Protein AF-A0A7V4EG42-F1 (afdb_monomer_lite)

Structure (mmCIF, N/CA/C/O backbone):
data_AF-A0A7V4EG42-F1
#
_entry.id   AF-A0A7V4EG42-F1
#
loop_
_atom_site.group_PDB
_atom_site.id
_atom_site.type_symbol
_atom_site.label_atom_id
_atom_site.label_alt_id
_atom_site.label_comp_id
_atom_site.label_asym_id
_atom_site.label_entity_id
_atom_site.label_seq_id
_atom_site.pdbx_PDB_ins_code
_atom_site.Cartn_x
_atom_site.Cartn_y
_atom_site.Cartn_z
_atom_site.occupancy
_atom_site.B_iso_or_equiv
_atom_site.auth_seq_id
_atom_site.auth_comp_id
_atom_site.auth_asym_id
_atom_site.auth_atom_id
_atom_site.pdbx_PDB_model_num
ATOM 1 N N . TRP A 1 1 ? 15.451 15.816 0.468 1.00 97.38 1 TRP A N 1
ATOM 2 C CA . TRP A 1 1 ? 14.557 15.208 1.461 1.00 97.38 1 TRP A CA 1
ATOM 3 C C . TRP A 1 1 ? 13.510 14.251 0.876 1.00 97.38 1 TRP A C 1
ATOM 5 O O . TRP A 1 1 ? 13.845 13.081 0.774 1.00 97.38 1 TRP A O 1
ATOM 15 N N . TYR A 1 2 ? 12.301 14.662 0.441 1.00 97.25 2 TYR A N 1
ATOM 16 C CA . TYR A 1 2 ? 11.211 13.704 0.113 1.00 97.25 2 TYR A CA 1
ATOM 17 C C . TYR A 1 2 ? 11.601 12.621 -0.916 1.00 97.25 2 TYR A C 1
ATOM 19 O O . TYR A 1 2 ? 11.611 11.434 -0.602 1.00 97.25 2 TYR A O 1
ATOM 27 N N . GLU A 1 3 ? 12.001 13.019 -2.124 1.00 97.19 3 GLU A N 1
ATOM 28 C CA . GLU A 1 3 ? 12.325 12.057 -3.186 1.00 97.19 3 GLU A CA 1
ATOM 29 C C . GLU A 1 3 ? 13.631 11.287 -2.934 1.00 97.19 3 GLU A C 1
ATOM 31 O O . GLU A 1 3 ? 13.714 10.092 -3.203 1.00 97.19 3 GLU A O 1
ATOM 36 N N . LYS A 1 4 ? 14.658 11.981 -2.433 1.00 97.50 4 LYS A N 1
ATOM 37 C CA . LYS A 1 4 ? 16.040 11.470 -2.386 1.00 97.50 4 LYS A CA 1
ATOM 38 C C . LYS A 1 4 ? 16.402 10.745 -1.092 1.00 97.50 4 LYS A C 1
ATOM 40 O O . LYS A 1 4 ? 17.373 10.001 -1.080 1.00 97.50 4 LYS A O 1
ATOM 45 N N . GLU A 1 5 ? 15.658 10.972 -0.013 1.00 98.12 5 GLU A N 1
ATOM 46 C CA . GLU A 1 5 ? 15.968 10.419 1.311 1.00 98.12 5 GLU A CA 1
ATOM 47 C C . GLU A 1 5 ? 14.774 9.659 1.876 1.00 98.12 5 GLU A C 1
ATOM 49 O O . GLU A 1 5 ? 14.916 8.489 2.217 1.00 98.12 5 GLU A O 1
ATOM 54 N N . PHE A 1 6 ? 13.589 10.278 1.927 1.00 98.56 6 PHE A N 1
ATOM 55 C CA . PHE A 1 6 ? 12.421 9.665 2.560 1.00 98.56 6 PHE A CA 1
ATOM 56 C C . PHE A 1 6 ? 11.960 8.404 1.818 1.00 98.56 6 PHE A C 1
ATOM 58 O O . PHE A 1 6 ? 11.925 7.333 2.423 1.00 98.56 6 PHE A O 1
ATOM 65 N N . ILE A 1 7 ? 11.682 8.497 0.508 1.00 98.19 7 ILE A N 1
ATOM 66 C CA . ILE A 1 7 ? 11.218 7.339 -0.280 1.00 98.19 7 ILE A CA 1
ATOM 67 C C . ILE A 1 7 ? 12.229 6.174 -0.222 1.00 98.19 7 ILE A C 1
ATOM 69 O O . ILE A 1 7 ? 11.818 5.064 0.125 1.00 98.19 7 ILE A O 1
ATOM 73 N N . PRO A 1 8 ? 13.541 6.377 -0.485 1.00 98.06 8 PRO A N 1
ATOM 74 C CA . PRO A 1 8 ? 14.516 5.291 -0.388 1.00 98.06 8 PRO A CA 1
ATOM 75 C C . PRO A 1 8 ? 14.647 4.719 1.026 1.00 98.06 8 PRO A C 1
ATOM 77 O O . PRO A 1 8 ? 14.767 3.507 1.175 1.00 98.06 8 PRO A O 1
ATOM 80 N N . THR A 1 9 ? 14.593 5.558 2.066 1.00 98.56 9 THR A N 1
ATOM 81 C CA . THR A 1 9 ? 14.708 5.096 3.460 1.00 98.56 9 THR A CA 1
ATOM 82 C C . THR A 1 9 ? 13.547 4.189 3.852 1.00 98.56 9 THR A C 1
ATOM 84 O O . THR A 1 9 ? 13.771 3.174 4.511 1.00 98.56 9 THR A O 1
ATOM 87 N N . VAL A 1 10 ? 12.318 4.521 3.437 1.00 98.31 10 VAL A N 1
ATOM 88 C CA . VAL A 1 10 ? 11.143 3.671 3.679 1.00 98.31 10 VAL A CA 1
ATOM 89 C C . VAL A 1 10 ? 11.277 2.350 2.920 1.00 98.31 10 VAL A C 1
ATOM 91 O O . VAL A 1 10 ? 11.196 1.290 3.538 1.00 98.31 10 VAL A O 1
ATOM 94 N N . ALA A 1 11 ? 11.567 2.401 1.615 1.00 96.94 11 ALA A N 1
ATOM 95 C CA . ALA A 1 11 ? 11.700 1.207 0.775 1.00 96.94 11 ALA A CA 1
ATOM 96 C C . ALA A 1 11 ? 12.803 0.250 1.268 1.00 96.94 11 ALA A C 1
ATOM 98 O O . ALA A 1 11 ? 12.635 -0.966 1.246 1.00 96.94 11 ALA A O 1
ATOM 99 N N . GLN A 1 12 ? 13.918 0.792 1.767 1.00 97.44 12 GLN A N 1
ATOM 100 C CA . GLN A 1 12 ? 15.067 0.009 2.234 1.00 97.44 12 GLN A CA 1
ATOM 101 C C . GLN A 1 12 ? 15.031 -0.312 3.734 1.00 97.44 12 GLN A C 1
ATO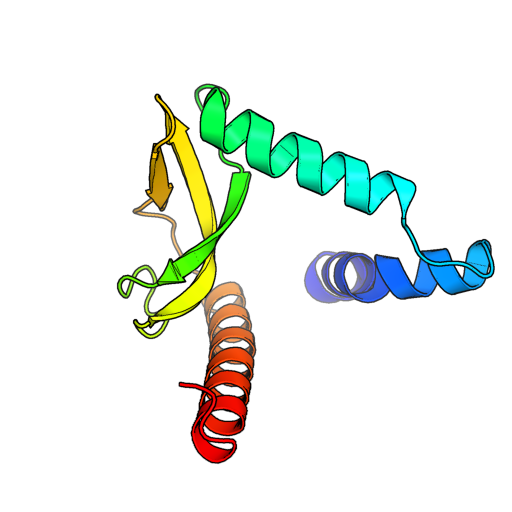M 103 O O . GLN A 1 12 ? 15.993 -0.863 4.278 1.00 97.44 12 GLN A O 1
ATOM 108 N N . ARG A 1 13 ? 13.934 -0.000 4.442 1.00 97.69 13 ARG A N 1
ATOM 109 C CA . ARG A 1 13 ? 13.896 -0.145 5.903 1.00 97.69 13 ARG A CA 1
ATOM 110 C C . ARG A 1 13 ? 14.080 -1.592 6.353 1.00 97.69 13 ARG A C 1
ATOM 112 O O . ARG A 1 13 ? 14.798 -1.826 7.322 1.00 97.69 13 ARG A O 1
ATOM 119 N N . GLY A 1 14 ? 13.487 -2.557 5.651 1.00 94.75 14 GLY A N 1
ATOM 120 C CA . GLY A 1 14 ? 13.646 -3.981 5.963 1.00 94.75 14 GLY A CA 1
ATOM 121 C C . GLY A 1 14 ? 15.107 -4.437 5.884 1.00 94.75 14 GLY A C 1
ATOM 122 O O . GLY A 1 14 ? 15.613 -5.053 6.824 1.00 94.75 14 GLY A O 1
ATOM 123 N N . ALA A 1 15 ? 15.811 -4.053 4.815 1.00 96.12 15 ALA A N 1
ATOM 124 C CA . ALA A 1 15 ? 17.232 -4.347 4.635 1.00 96.12 15 ALA A CA 1
ATOM 125 C C . ALA A 1 15 ? 18.094 -3.711 5.739 1.00 96.12 15 ALA A C 1
ATOM 127 O O . ALA A 1 15 ? 18.961 -4.378 6.304 1.00 96.12 15 ALA A O 1
ATOM 128 N N . ALA A 1 16 ? 17.799 -2.465 6.125 1.00 97.12 16 ALA A N 1
ATOM 129 C CA . ALA A 1 16 ? 18.491 -1.794 7.225 1.00 97.12 16 ALA A CA 1
ATOM 130 C C . ALA A 1 16 ? 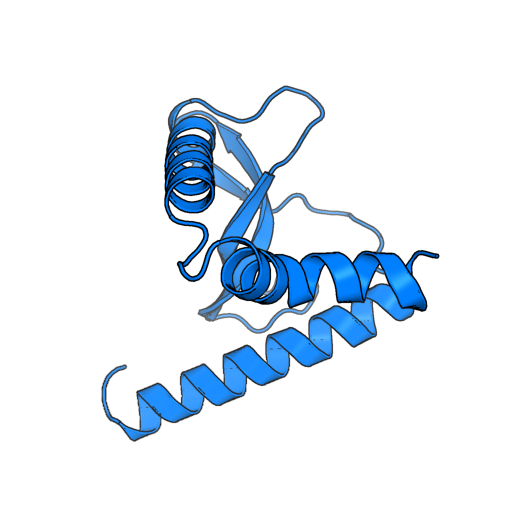18.315 -2.527 8.570 1.00 97.12 16 ALA A C 1
ATOM 132 O O . ALA A 1 16 ? 19.261 -2.625 9.352 1.00 97.12 16 ALA A O 1
ATOM 133 N N . ILE A 1 17 ? 17.128 -3.084 8.844 1.00 96.62 17 ILE A N 1
ATOM 134 C CA . ILE A 1 17 ? 16.898 -3.887 10.055 1.00 96.62 17 ILE A CA 1
ATOM 135 C C . ILE A 1 17 ? 17.689 -5.196 10.012 1.00 96.62 17 ILE A C 1
ATOM 137 O O . ILE A 1 17 ? 18.288 -5.565 11.022 1.00 96.62 17 ILE A O 1
ATOM 141 N N . ILE A 1 18 ? 17.732 -5.872 8.861 1.00 96.31 18 ILE A N 1
ATOM 142 C CA . ILE A 1 18 ? 18.528 -7.093 8.686 1.00 96.31 18 ILE A CA 1
ATOM 143 C C . ILE A 1 18 ? 20.008 -6.800 8.925 1.00 96.31 18 ILE A C 1
ATOM 145 O O . ILE A 1 18 ? 20.649 -7.522 9.683 1.00 96.31 18 ILE A O 1
ATOM 149 N N . GLN A 1 19 ? 20.536 -5.719 8.353 1.00 96.00 19 GLN A N 1
ATOM 150 C CA . GLN A 1 19 ? 21.930 -5.328 8.547 1.00 96.00 19 GLN A CA 1
ATOM 151 C C . GLN A 1 19 ? 22.250 -5.037 10.021 1.00 96.00 19 GLN A C 1
ATOM 153 O O . GLN A 1 19 ? 23.308 -5.427 10.506 1.00 96.00 19 GLN A O 1
ATOM 158 N N . ALA A 1 20 ? 21.339 -4.380 10.744 1.00 96.62 20 ALA A N 1
ATOM 159 C CA . ALA A 1 20 ? 21.549 -4.015 12.143 1.00 96.62 20 ALA A CA 1
ATOM 160 C C . ALA A 1 20 ? 21.363 -5.184 13.126 1.00 96.62 20 ALA A C 1
ATOM 162 O O . ALA A 1 20 ? 22.034 -5.232 14.154 1.00 96.62 20 ALA A O 1
ATOM 163 N N . ARG A 1 21 ? 20.428 -6.105 12.854 1.00 96.12 21 ARG A N 1
ATOM 164 C CA . ARG A 1 21 ? 20.038 -7.177 13.792 1.00 96.12 21 ARG A CA 1
ATOM 165 C C . ARG A 1 21 ? 20.511 -8.572 13.388 1.00 96.12 21 ARG A C 1
ATOM 167 O O . ARG A 1 21 ? 20.380 -9.489 14.191 1.00 96.12 21 ARG A O 1
ATOM 174 N N . GLY A 1 22 ? 20.980 -8.762 12.156 1.00 95.62 22 GLY A N 1
ATOM 175 C CA . GLY A 1 22 ? 21.253 -10.085 11.580 1.00 95.62 22 GLY A CA 1
ATOM 176 C C . GLY A 1 22 ? 19.994 -10.934 11.355 1.00 95.62 22 GLY A C 1
ATOM 177 O O . GLY A 1 22 ? 20.095 -12.126 11.086 1.00 95.62 22 GLY A O 1
ATOM 178 N N . ALA A 1 23 ? 18.804 -10.341 11.489 1.00 94.50 23 ALA A N 1
ATOM 179 C CA . ALA A 1 23 ? 17.514 -11.014 11.393 1.00 94.50 23 ALA A CA 1
ATOM 180 C C . ALA A 1 23 ? 16.439 -10.061 10.856 1.00 94.50 23 ALA A C 1
ATOM 182 O O . ALA A 1 23 ? 16.545 -8.838 10.989 1.00 94.50 23 ALA A O 1
ATOM 183 N N . SER A 1 24 ? 15.373 -10.622 10.286 1.00 94.38 24 SER A N 1
ATOM 184 C CA . SER A 1 24 ? 14.256 -9.848 9.738 1.00 94.38 24 SER A CA 1
ATOM 185 C C . SER A 1 24 ? 13.492 -9.055 10.810 1.00 94.38 24 SER A C 1
ATOM 187 O O . SER A 1 24 ? 13.582 -9.293 12.023 1.00 94.38 24 SER A O 1
ATOM 189 N N . SER A 1 25 ? 12.705 -8.079 10.359 1.00 95.50 25 SER A N 1
ATOM 190 C CA . SER A 1 25 ? 11.890 -7.184 11.187 1.00 95.50 25 SER A CA 1
ATOM 191 C C . SER A 1 25 ? 10.597 -7.847 11.696 1.00 95.50 25 SER A C 1
ATOM 193 O O . SER A 1 25 ? 9.510 -7.292 11.559 1.00 95.50 25 SER A O 1
ATOM 195 N N . ALA A 1 26 ? 10.710 -9.047 12.276 1.00 96.62 26 ALA A N 1
ATOM 196 C CA . ALA A 1 26 ? 9.574 -9.898 12.639 1.00 96.62 26 ALA A CA 1
ATOM 197 C C . ALA A 1 26 ? 8.576 -9.228 13.601 1.00 96.62 26 ALA A C 1
ATOM 199 O O . ALA A 1 26 ? 7.377 -9.241 13.345 1.00 96.62 26 ALA A O 1
ATOM 200 N N . ALA A 1 27 ? 9.054 -8.599 14.680 1.00 97.19 27 ALA A N 1
ATOM 201 C CA . ALA A 1 27 ? 8.176 -7.997 15.688 1.00 97.19 27 ALA A CA 1
ATOM 202 C C . ALA A 1 27 ?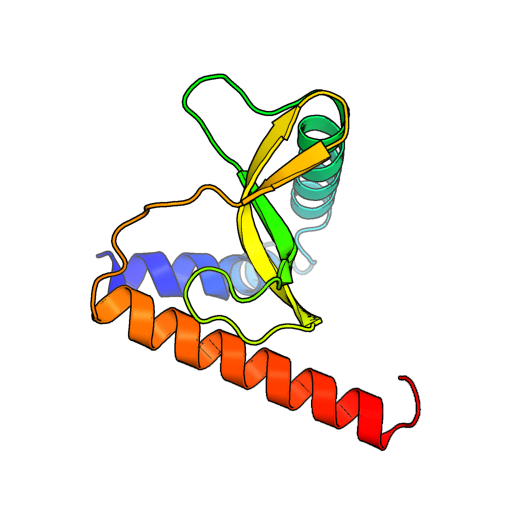 7.360 -6.815 15.135 1.00 97.19 27 ALA A C 1
ATOM 204 O O . ALA A 1 27 ? 6.161 -6.723 15.379 1.00 97.19 27 ALA A O 1
ATOM 205 N N . SER A 1 28 ? 7.986 -5.935 14.349 1.00 97.50 28 SER A N 1
ATOM 206 C CA . SER A 1 28 ? 7.279 -4.807 13.732 1.00 97.50 28 SER A CA 1
ATOM 207 C C . SER A 1 28 ? 6.341 -5.260 12.614 1.00 97.50 28 SER A C 1
ATOM 209 O O . SER A 1 28 ? 5.275 -4.680 12.457 1.00 97.50 28 SER A O 1
ATOM 211 N N . ALA A 1 29 ? 6.701 -6.313 11.871 1.00 97.56 29 ALA A N 1
ATOM 212 C CA . ALA A 1 29 ? 5.807 -6.915 10.883 1.00 97.56 29 ALA A CA 1
ATOM 213 C C . ALA A 1 29 ? 4.562 -7.528 11.548 1.00 97.56 29 ALA A C 1
ATOM 215 O O . ALA A 1 29 ? 3.451 -7.317 11.073 1.00 97.56 29 ALA A O 1
ATOM 216 N N . ALA A 1 30 ? 4.730 -8.219 12.682 1.00 98.25 30 ALA A N 1
ATOM 217 C CA . ALA A 1 30 ? 3.611 -8.746 13.461 1.00 98.25 30 ALA A CA 1
ATOM 218 C C . ALA A 1 30 ? 2.708 -7.623 13.992 1.00 98.25 30 ALA A C 1
ATOM 220 O O . ALA A 1 30 ? 1.488 -7.735 13.910 1.00 98.25 30 ALA A O 1
ATOM 221 N N . ASN A 1 31 ? 3.293 -6.522 14.474 1.00 98.69 31 ASN A N 1
ATOM 222 C CA . ASN A 1 31 ? 2.520 -5.358 14.899 1.00 98.69 31 ASN A CA 1
ATOM 223 C C . ASN A 1 31 ? 1.703 -4.764 13.742 1.00 98.69 31 ASN A C 1
ATOM 225 O O . ASN A 1 31 ? 0.505 -4.564 13.894 1.00 98.69 31 ASN A O 1
ATOM 229 N N . ALA A 1 32 ? 2.319 -4.564 12.573 1.00 98.50 32 ALA A N 1
ATOM 230 C CA . ALA A 1 32 ? 1.622 -4.047 11.395 1.00 98.50 32 ALA A CA 1
ATOM 231 C C . ALA A 1 32 ? 0.484 -4.978 10.933 1.00 98.50 32 ALA A C 1
ATOM 233 O O . ALA A 1 32 ? -0.576 -4.506 10.536 1.00 98.50 32 ALA A O 1
ATOM 234 N N . ALA A 1 33 ? 0.664 -6.300 11.031 1.00 98.69 33 ALA A N 1
ATOM 235 C CA . ALA A 1 33 ? -0.398 -7.264 10.741 1.00 98.69 33 ALA A CA 1
ATOM 236 C C . ALA A 1 33 ? -1.561 -7.182 11.749 1.00 98.69 33 ALA A C 1
ATOM 238 O O . ALA A 1 33 ? -2.724 -7.251 11.350 1.00 98.69 33 ALA A O 1
ATOM 239 N N . ILE A 1 34 ? -1.260 -7.002 13.042 1.00 98.81 34 ILE A N 1
ATOM 240 C CA . ILE A 1 34 ? -2.277 -6.781 14.082 1.00 98.81 34 ILE A CA 1
ATOM 241 C C . ILE A 1 34 ? -3.049 -5.492 13.800 1.00 98.81 34 ILE A C 1
ATOM 243 O O . ILE A 1 34 ? -4.276 -5.506 13.838 1.00 98.81 34 ILE A O 1
ATOM 247 N N . GLU A 1 35 ? -2.351 -4.398 13.496 1.00 98.75 35 GLU A N 1
ATOM 248 C CA . GLU A 1 35 ? -2.963 -3.103 13.183 1.00 98.75 35 GLU A CA 1
ATOM 249 C C . GLU A 1 35 ? -3.850 -3.190 11.945 1.00 98.75 35 GLU A C 1
ATOM 251 O O . GLU A 1 35 ? -5.003 -2.782 12.002 1.00 98.75 35 GLU A O 1
ATOM 256 N N . HIS A 1 36 ? -3.371 -3.826 10.874 1.00 98.81 36 HIS A N 1
ATOM 257 C CA . HIS A 1 36 ? -4.143 -4.014 9.648 1.00 98.81 36 HIS A CA 1
ATOM 258 C C . HIS A 1 36 ? -5.492 -4.704 9.905 1.00 98.81 36 HIS A C 1
ATOM 260 O O . HIS A 1 36 ? -6.534 -4.222 9.464 1.00 98.81 36 HIS A O 1
ATOM 266 N N . ILE A 1 37 ? -5.494 -5.817 10.648 1.00 98.69 37 ILE A N 1
ATOM 267 C CA . ILE A 1 37 ? -6.732 -6.547 10.956 1.00 98.69 37 ILE A CA 1
ATOM 268 C C . ILE A 1 37 ? -7.591 -5.796 11.977 1.00 98.69 37 ILE A C 1
ATOM 270 O O . ILE A 1 37 ? -8.815 -5.784 11.844 1.00 98.69 37 ILE A O 1
ATOM 274 N N . ARG A 1 38 ? -6.980 -5.154 12.980 1.00 98.75 38 ARG A N 1
ATOM 275 C CA . ARG A 1 38 ? -7.691 -4.343 13.976 1.00 98.75 38 ARG A CA 1
ATOM 276 C C . ARG A 1 38 ? -8.440 -3.200 13.303 1.00 98.75 38 ARG A C 1
ATOM 278 O O . ARG A 1 38 ? -9.632 -3.054 13.546 1.00 98.75 38 ARG A O 1
ATOM 285 N N . ASP A 1 39 ? -7.762 -2.424 12.469 1.00 98.81 39 ASP A N 1
ATOM 286 C CA . ASP A 1 39 ? -8.330 -1.231 11.845 1.00 98.81 39 ASP A CA 1
ATOM 287 C C . ASP A 1 39 ? -9.375 -1.625 10.797 1.00 98.81 39 ASP A C 1
ATOM 289 O O . ASP A 1 39 ? -10.420 -0.990 10.704 1.00 98.81 39 ASP A O 1
ATOM 293 N N . TRP A 1 40 ? -9.182 -2.744 10.089 1.00 98.75 40 TRP A N 1
ATOM 294 C CA . TRP A 1 40 ? -10.226 -3.296 9.228 1.00 98.75 40 TRP A CA 1
ATOM 295 C C . TRP A 1 40 ? -11.473 -3.714 10.029 1.00 98.75 40 TRP A C 1
ATOM 297 O O . TRP A 1 40 ? -12.590 -3.307 9.702 1.00 98.75 40 TRP A O 1
ATOM 307 N N . ALA A 1 41 ? -11.310 -4.511 11.087 1.00 98.56 41 ALA A N 1
ATOM 308 C CA . ALA A 1 41 ? -12.439 -5.058 11.838 1.00 98.56 41 ALA A CA 1
ATOM 309 C C . ALA A 1 41 ? -13.176 -3.998 12.672 1.00 98.56 41 ALA A C 1
ATOM 311 O O . ALA A 1 41 ? -14.406 -4.003 12.728 1.00 98.56 41 ALA A O 1
ATOM 312 N N . LEU A 1 42 ? -12.428 -3.111 13.331 1.00 98.56 42 LEU A N 1
ATOM 313 C CA . LEU A 1 42 ? -12.940 -2.155 14.319 1.00 98.56 42 LEU A CA 1
ATOM 314 C C . LEU A 1 42 ? -13.129 -0.743 13.753 1.00 98.56 42 LEU A C 1
ATOM 316 O O . LEU A 1 42 ? -13.800 0.076 14.376 1.00 98.56 42 LEU A O 1
ATOM 320 N N . GLY A 1 43 ? -12.587 -0.483 12.566 1.00 98.56 43 GLY A N 1
ATOM 321 C CA . GLY A 1 43 ? -12.672 0.787 11.866 1.00 98.56 43 GLY A CA 1
ATOM 322 C C . GLY A 1 43 ? -11.445 1.681 12.044 1.00 98.56 43 GLY A C 1
ATOM 323 O O . GLY A 1 43 ? -10.653 1.525 12.974 1.00 98.56 43 GLY A O 1
ATOM 324 N N . THR A 1 44 ? -11.300 2.636 11.126 1.00 98.69 44 THR A N 1
ATOM 325 C CA . THR A 1 44 ? -10.260 3.672 11.169 1.00 98.69 44 THR A CA 1
ATOM 326 C C . THR A 1 44 ? -10.715 4.883 11.992 1.00 98.69 44 THR A C 1
ATOM 328 O O . THR A 1 44 ? -11.918 5.153 12.058 1.00 98.69 44 THR A O 1
ATOM 331 N N . PRO A 1 45 ? -9.788 5.657 12.589 1.00 98.06 45 PRO A N 1
ATOM 332 C CA . PRO A 1 45 ? -10.125 6.918 13.251 1.00 98.06 45 PRO A CA 1
ATOM 333 C C . PRO A 1 45 ? -10.845 7.908 12.321 1.00 98.06 45 PRO A C 1
ATOM 335 O O . PRO A 1 45 ? -10.603 7.943 11.115 1.00 98.06 45 PRO A O 1
ATOM 338 N N . GLU A 1 46 ? -11.726 8.738 12.883 1.00 97.12 46 GLU A N 1
ATOM 339 C CA . GLU A 1 46 ? -12.408 9.786 12.118 1.00 97.12 46 GLU A CA 1
ATOM 340 C C . GLU A 1 46 ? -11.405 10.833 11.614 1.00 97.12 46 GLU A C 1
ATOM 342 O O . GLU A 1 46 ? -10.569 11.325 12.371 1.00 97.12 46 GLU A O 1
ATOM 347 N N . GLY A 1 47 ? -11.499 11.176 10.327 1.00 97.31 47 GLY A N 1
ATOM 348 C CA . GLY A 1 47 ? -10.579 12.112 9.678 1.00 97.31 47 GLY A CA 1
ATOM 349 C C . GLY A 1 47 ? -9.222 11.515 9.292 1.00 97.31 47 GLY A C 1
ATOM 350 O O . GLY A 1 47 ? -8.363 12.269 8.843 1.00 97.31 47 GLY A O 1
ATOM 351 N N . ASP 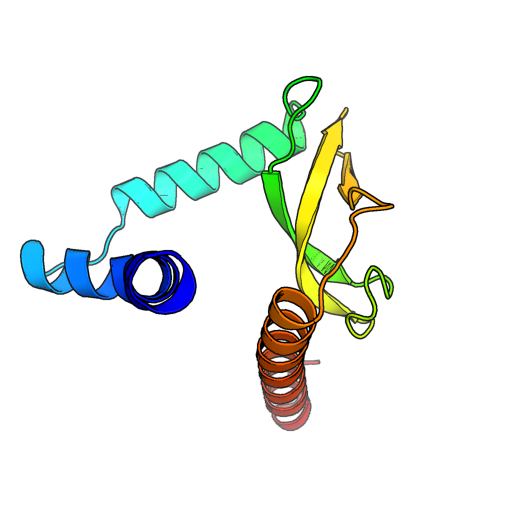A 1 48 ? -9.036 10.198 9.430 1.00 98.44 48 ASP A N 1
ATOM 352 C CA . ASP A 1 48 ? -7.798 9.497 9.078 1.00 98.44 48 ASP A CA 1
ATOM 353 C C . ASP A 1 48 ? -8.060 8.267 8.189 1.00 98.44 48 ASP A C 1
ATOM 355 O O . ASP A 1 48 ? -9.186 7.768 8.092 1.00 98.44 48 ASP A O 1
ATOM 359 N N . TRP A 1 49 ? -7.013 7.770 7.532 1.00 98.81 49 TRP A N 1
ATOM 360 C CA . TRP A 1 49 ? -7.044 6.558 6.712 1.00 98.81 49 TRP A CA 1
ATOM 361 C C . TRP A 1 49 ? -5.800 5.699 6.935 1.00 98.81 49 TRP A C 1
ATOM 363 O O . TRP A 1 49 ? -4.743 6.168 7.349 1.00 98.81 49 TRP A O 1
ATOM 373 N N . VAL A 1 50 ? -5.898 4.423 6.576 1.00 98.88 50 VAL A N 1
ATOM 374 C CA . VAL A 1 50 ? -4.768 3.483 6.583 1.00 98.88 50 VAL A CA 1
ATOM 375 C C . VAL A 1 50 ? -4.435 3.040 5.161 1.00 98.88 50 VAL A C 1
ATOM 377 O O . VAL A 1 50 ? -5.184 3.297 4.221 1.00 98.88 50 VAL A O 1
ATOM 380 N N . SER A 1 51 ? -3.289 2.384 4.979 1.00 98.88 51 SER A N 1
ATOM 381 C CA . SER A 1 51 ? -2.938 1.743 3.706 1.00 98.88 51 SER A CA 1
ATOM 382 C C . SER A 1 51 ? -3.304 0.263 3.743 1.00 98.88 51 SER A C 1
ATOM 384 O O . SER A 1 51 ? -2.859 -0.461 4.635 1.00 98.88 51 SER A O 1
ATOM 386 N N . MET A 1 52 ? -4.081 -0.203 2.765 1.00 98.88 52 MET A N 1
ATOM 387 C CA . MET A 1 52 ? -4.404 -1.624 2.604 1.00 98.88 52 MET A CA 1
ATOM 388 C C . MET A 1 52 ? -4.223 -2.044 1.148 1.00 98.88 52 MET A C 1
ATOM 390 O O . MET A 1 52 ? -4.729 -1.384 0.242 1.00 98.88 52 MET A O 1
ATOM 394 N N . ALA A 1 53 ? -3.528 -3.164 0.937 1.00 98.75 53 ALA A N 1
ATOM 395 C CA . ALA A 1 53 ? -3.456 -3.820 -0.360 1.00 98.75 53 ALA A CA 1
ATOM 396 C C . ALA A 1 53 ? -4.733 -4.638 -0.588 1.00 98.75 53 ALA A C 1
ATOM 398 O O . ALA A 1 53 ? -4.968 -5.628 0.103 1.00 98.75 53 ALA A O 1
ATOM 399 N N . ILE A 1 54 ? -5.569 -4.187 -1.521 1.00 98.69 54 ILE A N 1
ATOM 400 C CA . ILE A 1 54 ? -6.893 -4.750 -1.817 1.00 98.69 54 ILE A CA 1
ATOM 401 C C . ILE A 1 54 ? -7.063 -4.916 -3.334 1.00 98.69 54 ILE A C 1
ATOM 403 O O . ILE A 1 54 ? -6.351 -4.252 -4.092 1.00 98.69 54 ILE A O 1
ATOM 407 N N . PRO A 1 55 ? -7.976 -5.787 -3.807 1.00 98.50 55 PRO A N 1
ATOM 408 C CA . PRO A 1 55 ? -8.277 -5.890 -5.232 1.00 98.50 55 PRO A CA 1
ATOM 409 C C . PRO A 1 55 ? -8.721 -4.535 -5.790 1.00 98.50 55 PRO A C 1
ATOM 411 O O . PRO A 1 55 ? -9.666 -3.934 -5.278 1.00 98.50 55 PRO A O 1
ATOM 414 N N . SER A 1 56 ? -8.019 -4.047 -6.811 1.00 98.69 56 SER A N 1
ATOM 415 C CA . SER A 1 56 ? -8.334 -2.773 -7.450 1.00 98.69 56 SER A CA 1
ATOM 416 C C . SER A 1 56 ? -9.650 -2.845 -8.227 1.00 98.69 56 SER A C 1
ATOM 418 O O . SER A 1 56 ? -9.911 -3.821 -8.934 1.00 98.69 56 SER A O 1
ATOM 420 N N . ASP A 1 57 ? -10.436 -1.773 -8.121 1.00 98.38 57 ASP A N 1
ATOM 421 C CA . ASP A 1 57 ? -11.684 -1.510 -8.846 1.00 98.38 57 ASP A CA 1
ATOM 422 C C . ASP A 1 57 ? -11.517 -0.449 -9.956 1.00 98.38 57 ASP A C 1
ATOM 424 O O . ASP A 1 57 ? -12.492 0.166 -10.381 1.00 98.38 57 ASP A O 1
ATOM 428 N N . GLY A 1 58 ? -10.278 -0.175 -10.384 1.00 98.38 58 GLY A N 1
ATOM 429 C CA . GLY A 1 58 ? -9.982 0.887 -11.350 1.00 98.38 58 GLY A CA 1
ATOM 430 C C . GLY A 1 58 ? -9.691 2.250 -10.710 1.00 98.38 58 GLY A C 1
ATOM 431 O O . GLY A 1 58 ? -9.272 3.186 -11.403 1.00 98.38 58 GLY A O 1
ATOM 432 N N . SER A 1 59 ? -9.880 2.387 -9.389 1.00 98.56 59 SER A N 1
ATOM 433 C CA . SER A 1 59 ? -9.613 3.629 -8.659 1.00 98.56 59 SER A CA 1
ATOM 434 C C . SER A 1 59 ? -8.222 4.183 -8.958 1.00 98.56 59 SER A C 1
ATOM 436 O O . SER A 1 59 ? -7.222 3.465 -8.999 1.00 98.56 59 SER A O 1
ATOM 438 N N . TYR A 1 60 ? -8.160 5.500 -9.157 1.00 98.56 60 TYR A N 1
ATOM 439 C CA . TYR A 1 60 ? -6.936 6.237 -9.484 1.00 98.56 60 TYR A CA 1
ATOM 440 C C . TYR A 1 60 ? -6.209 5.795 -10.769 1.00 98.56 60 TYR A C 1
ATOM 442 O O . TYR A 1 60 ? -5.060 6.183 -10.981 1.00 98.56 60 TYR A O 1
ATOM 450 N N . GLY A 1 61 ? -6.874 5.042 -11.654 1.00 97.81 61 GLY A N 1
ATOM 451 C CA . GLY A 1 61 ? -6.275 4.522 -12.886 1.00 97.81 61 GLY A CA 1
ATOM 452 C C . GLY A 1 61 ? -5.372 3.307 -12.665 1.00 97.81 61 GLY A C 1
ATOM 453 O O . GLY A 1 61 ? -4.605 2.949 -13.557 1.00 97.81 61 GLY A O 1
ATOM 454 N N . VAL A 1 62 ? -5.443 2.683 -11.486 1.00 98.69 62 VAL A N 1
ATOM 455 C CA . VAL A 1 62 ? -4.794 1.396 -11.226 1.00 98.69 62 VAL A CA 1
ATOM 456 C C . VAL A 1 62 ? -5.586 0.296 -11.954 1.00 98.69 62 VAL A C 1
ATOM 458 O O . VAL A 1 62 ? -6.811 0.307 -11.871 1.00 98.69 62 VAL A O 1
ATOM 461 N N . PRO A 1 63 ? -4.937 -0.635 -12.678 1.00 98.38 63 PRO A N 1
ATOM 462 C CA . PRO A 1 63 ? -5.624 -1.716 -13.388 1.00 98.38 63 PRO A CA 1
ATOM 463 C C . PRO A 1 63 ? -6.522 -2.554 -12.472 1.00 98.38 63 PRO A C 1
ATOM 465 O O . PRO A 1 63 ? -6.111 -2.923 -11.377 1.00 98.38 63 PRO A O 1
ATOM 468 N N . GLU A 1 64 ? -7.722 -2.904 -12.929 1.00 98.25 64 GLU A N 1
ATOM 469 C CA . GLU A 1 64 ? -8.624 -3.773 -12.168 1.00 98.25 64 GLU A CA 1
ATOM 470 C C . GLU A 1 64 ? -8.031 -5.173 -11.941 1.00 98.25 64 GLU A C 1
ATOM 472 O O . GLU A 1 64 ? -7.324 -5.725 -12.787 1.00 98.25 64 GLU A O 1
ATOM 477 N N . GLY A 1 65 ? -8.353 -5.768 -10.791 1.00 94.50 65 GLY A N 1
ATOM 478 C CA . GLY A 1 65 ? -8.035 -7.164 -10.479 1.00 94.50 65 GLY A CA 1
ATOM 479 C C . GLY A 1 65 ? -6.665 -7.416 -9.841 1.00 94.50 65 GLY A C 1
ATOM 480 O O . GLY A 1 65 ? -6.512 -8.436 -9.170 1.00 94.50 65 GLY A O 1
ATOM 481 N N . ILE A 1 66 ? -5.695 -6.499 -9.952 1.00 98.50 66 ILE A N 1
ATOM 482 C CA . ILE A 1 66 ? -4.454 -6.600 -9.161 1.00 98.50 66 ILE A CA 1
ATOM 483 C C . ILE A 1 66 ? -4.709 -6.201 -7.704 1.00 98.50 66 ILE A C 1
ATOM 485 O O . ILE A 1 66 ? -5.524 -5.324 -7.414 1.00 98.50 66 ILE A O 1
ATOM 489 N N . VAL A 1 67 ? -3.988 -6.826 -6.772 1.00 98.75 67 VAL A N 1
ATOM 490 C CA . VAL A 1 67 ? -3.997 -6.424 -5.360 1.00 98.75 67 VAL A CA 1
ATOM 491 C C . VAL A 1 67 ? -3.019 -5.263 -5.187 1.00 98.75 67 VAL A C 1
ATOM 493 O O . VAL A 1 67 ? -1.809 -5.447 -5.282 1.00 98.75 67 VAL A O 1
ATOM 496 N N . TYR A 1 68 ? -3.545 -4.061 -4.955 1.00 98.88 68 TYR A N 1
ATOM 497 C CA . TYR A 1 68 ? -2.783 -2.810 -4.926 1.00 98.88 68 TYR A CA 1
ATOM 498 C C . TYR A 1 68 ? -3.057 -2.038 -3.631 1.00 98.88 68 TYR A C 1
ATOM 500 O O . TYR A 1 68 ? -4.171 -2.065 -3.110 1.00 98.88 68 TYR A O 1
ATOM 508 N N . SER A 1 69 ? -2.042 -1.356 -3.088 1.00 98.81 69 SER A N 1
ATOM 509 C CA . SER A 1 69 ? -2.173 -0.589 -1.841 1.00 98.81 69 SER A CA 1
ATOM 510 C C . SER A 1 69 ? -2.857 0.759 -2.064 1.00 98.81 69 SER A C 1
ATOM 512 O O . SER A 1 69 ? -2.313 1.628 -2.746 1.00 98.81 69 SER A O 1
ATOM 514 N N . PHE A 1 70 ? -4.025 0.952 -1.453 1.00 98.94 70 PHE A N 1
ATOM 515 C CA . PHE A 1 70 ? -4.792 2.199 -1.502 1.00 98.94 70 PHE A CA 1
ATOM 516 C C . PHE A 1 70 ? -4.904 2.852 -0.119 1.00 98.94 70 PHE A C 1
ATOM 518 O O . PHE A 1 70 ? -4.861 2.146 0.894 1.00 98.94 70 PHE A O 1
ATOM 525 N N . PRO A 1 71 ? -5.104 4.184 -0.055 1.00 98.81 71 PRO A N 1
ATOM 526 C CA . PRO A 1 71 ? -5.646 4.812 1.140 1.00 98.81 71 PRO A CA 1
ATOM 527 C C . PRO A 1 71 ? -7.095 4.351 1.323 1.00 98.81 71 PRO A C 1
ATOM 529 O O . PRO A 1 71 ? -7.920 4.501 0.418 1.00 98.81 71 PRO A O 1
ATOM 532 N N . VAL A 1 72 ? -7.408 3.788 2.486 1.00 98.88 72 VAL A N 1
ATOM 533 C CA . VAL A 1 72 ? -8.748 3.291 2.805 1.00 98.88 72 VAL A CA 1
ATOM 534 C C . VAL A 1 72 ? -9.198 3.750 4.183 1.00 98.88 72 VAL A C 1
ATOM 536 O O . VAL A 1 72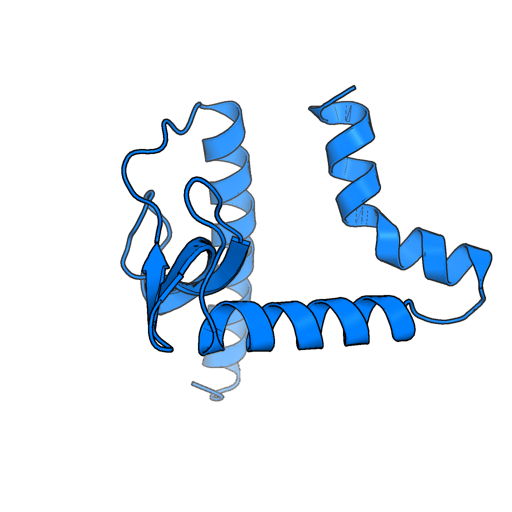 ? -8.406 3.822 5.125 1.00 98.88 72 VAL A O 1
ATOM 539 N N . THR A 1 73 ? -10.492 4.010 4.314 1.00 98.88 73 THR A N 1
ATOM 540 C CA . THR A 1 73 ? -11.158 4.029 5.619 1.00 98.88 73 THR A CA 1
ATOM 541 C C . THR A 1 73 ? -11.842 2.692 5.849 1.00 98.88 73 THR A C 1
ATOM 543 O O . THR A 1 73 ? -12.199 1.995 4.895 1.00 98.88 73 THR A O 1
ATOM 546 N N . ALA A 1 74 ? -12.025 2.317 7.111 1.00 98.62 74 ALA A N 1
ATOM 547 C CA . ALA A 1 74 ? -12.751 1.111 7.475 1.00 98.62 74 ALA A CA 1
ATOM 548 C C . ALA A 1 74 ? -13.838 1.415 8.504 1.00 98.62 74 ALA A C 1
ATOM 550 O O . ALA A 1 74 ? -13.662 2.252 9.389 1.00 98.62 74 ALA A O 1
ATOM 551 N N . LYS A 1 75 ? -14.971 0.723 8.383 1.00 98.50 75 LYS A N 1
ATOM 552 C CA . LYS A 1 75 ? -16.085 0.781 9.329 1.00 98.50 75 LYS A CA 1
ATOM 553 C C . LYS A 1 75 ? -16.892 -0.511 9.256 1.00 98.50 75 LYS A C 1
ATOM 555 O O . LYS A 1 75 ? -17.156 -1.009 8.164 1.00 98.50 75 LYS A O 1
ATOM 560 N N . ASP A 1 76 ? -17.287 -1.046 10.411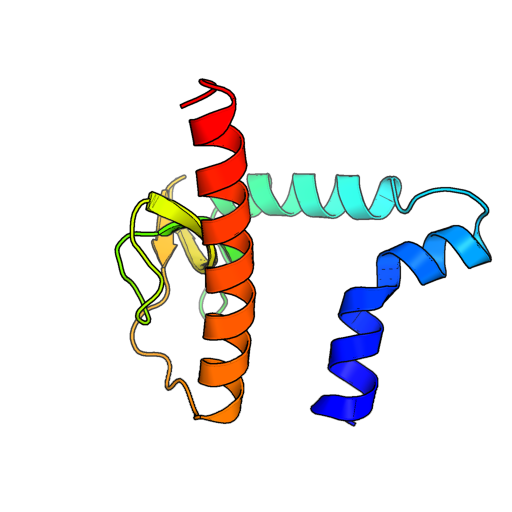 1.00 97.69 76 ASP A N 1
ATOM 561 C CA . ASP A 1 76 ? -18.126 -2.249 10.522 1.00 97.69 76 ASP A CA 1
ATOM 562 C C . ASP A 1 76 ? -17.585 -3.441 9.695 1.00 97.69 76 ASP A C 1
ATOM 564 O O . ASP A 1 76 ? -18.329 -4.130 8.992 1.00 97.69 76 ASP A O 1
ATOM 568 N N . GLY A 1 77 ? -16.262 -3.655 9.729 1.00 97.75 77 GLY A N 1
ATOM 569 C CA . GLY A 1 77 ? -15.591 -4.737 8.999 1.00 97.75 77 GLY A CA 1
ATOM 570 C C . GLY A 1 77 ? -15.516 -4.550 7.479 1.00 97.75 77 GLY A C 1
ATOM 571 O O . GLY A 1 77 ? -15.210 -5.499 6.755 1.00 97.75 77 GLY A O 1
ATOM 572 N N . ARG A 1 78 ? -15.805 -3.353 6.961 1.00 98.31 78 ARG A N 1
ATOM 573 C CA . ARG A 1 78 ? -15.740 -3.032 5.530 1.00 98.31 78 ARG A CA 1
ATOM 574 C C . ARG A 1 78 ? -14.765 -1.891 5.298 1.00 98.31 78 ARG A C 1
ATOM 576 O O . ARG A 1 78 ? -14.874 -0.859 5.954 1.00 98.31 78 ARG A O 1
ATOM 583 N N . TYR A 1 79 ? -13.852 -2.065 4.351 1.00 98.38 79 TYR A N 1
ATOM 584 C CA . TYR A 1 79 ? -12.994 -0.987 3.870 1.00 98.38 79 TYR A CA 1
ATOM 585 C C . TYR A 1 79 ? -13.637 -0.270 2.676 1.00 98.38 79 TYR A C 1
ATOM 587 O O . TYR A 1 79 ? -14.448 -0.849 1.948 1.00 98.38 79 TYR A O 1
ATOM 595 N N . GLN A 1 80 ? -13.253 0.984 2.456 1.00 98.56 80 GLN A N 1
ATOM 596 C CA . GLN A 1 80 ? -13.580 1.767 1.267 1.00 98.56 80 GLN A CA 1
ATOM 597 C C . GLN A 1 80 ? -12.352 2.568 0.844 1.00 98.56 80 GLN A C 1
ATOM 599 O O . GLN A 1 80 ? -11.707 3.194 1.684 1.00 98.56 80 GLN A O 1
ATOM 604 N N . ILE A 1 81 ? -12.036 2.563 -0.454 1.00 98.81 81 ILE A N 1
ATOM 605 C CA . ILE A 1 81 ? -10.984 3.423 -1.007 1.00 98.81 81 ILE A CA 1
ATOM 606 C C . ILE A 1 81 ? -11.390 4.878 -0.787 1.00 98.81 81 ILE A C 1
ATOM 608 O O . ILE A 1 81 ? -12.490 5.285 -1.164 1.00 98.81 81 ILE A O 1
ATOM 612 N N . VAL A 1 82 ? -10.494 5.665 -0.192 1.00 98.75 82 VAL A N 1
ATOM 613 C CA . VAL A 1 82 ? -10.659 7.117 -0.106 1.00 98.75 82 VAL A CA 1
ATOM 614 C C . VAL A 1 82 ? -10.640 7.655 -1.526 1.00 98.75 82 VAL A C 1
ATOM 616 O O . VAL A 1 82 ? -9.665 7.433 -2.236 1.00 98.75 82 VAL A O 1
ATOM 619 N N . GLN A 1 83 ? -11.698 8.347 -1.943 1.00 98.50 83 GLN A N 1
ATOM 620 C CA . GLN A 1 83 ? -11.845 8.913 -3.287 1.00 98.50 83 GLN A CA 1
ATOM 621 C C . GLN A 1 83 ? -11.529 10.413 -3.306 1.00 98.50 83 GLN A C 1
ATOM 623 O O . GLN A 1 83 ? -11.584 11.087 -2.279 1.00 98.50 83 GLN A O 1
ATOM 628 N N . GLY A 1 84 ? -11.248 10.947 -4.497 1.00 98.00 84 GLY A N 1
ATOM 629 C CA . GLY A 1 84 ? -11.107 12.391 -4.716 1.00 98.00 84 GLY A CA 1
ATOM 630 C C . GLY A 1 84 ? -9.753 12.990 -4.325 1.00 98.00 84 GLY A C 1
ATOM 631 O O . GLY A 1 84 ? -9.634 14.212 -4.291 1.00 98.00 84 GLY A O 1
ATOM 632 N N . LEU A 1 85 ? -8.731 12.171 -4.050 1.00 98.38 85 LEU A N 1
ATOM 633 C CA . LEU A 1 85 ? -7.374 12.674 -3.828 1.00 98.38 85 LEU A CA 1
ATOM 634 C C . LEU A 1 85 ? -6.751 13.161 -5.143 1.00 98.38 85 LEU A C 1
ATOM 636 O O . LEU A 1 85 ? -6.772 12.465 -6.161 1.00 98.38 85 LEU A O 1
ATOM 640 N N . GLU A 1 86 ? -6.149 14.348 -5.115 1.00 98.25 86 GLU A N 1
ATOM 641 C CA . GLU A 1 86 ? -5.410 14.872 -6.261 1.00 98.25 86 GLU A CA 1
ATOM 642 C C . GLU A 1 86 ? -4.084 14.124 -6.438 1.00 98.25 86 GLU A C 1
ATOM 644 O O . GLU A 1 86 ? -3.205 14.145 -5.575 1.00 98.25 86 GLU A O 1
ATOM 649 N N . ILE A 1 87 ? -3.919 13.484 -7.597 1.00 98.38 87 ILE A N 1
ATOM 650 C CA . ILE A 1 87 ? -2.687 12.778 -7.954 1.00 98.38 87 ILE A CA 1
ATOM 651 C C . ILE A 1 87 ? -1.870 13.650 -8.905 1.00 98.38 87 ILE A C 1
ATOM 653 O O . ILE A 1 87 ? -2.139 13.707 -10.111 1.00 98.38 87 ILE A O 1
ATOM 657 N N . ASN A 1 88 ? -0.857 14.316 -8.350 1.00 98.06 88 ASN A N 1
ATOM 658 C CA . ASN A 1 88 ? 0.108 15.079 -9.137 1.00 98.06 88 ASN A CA 1
ATOM 659 C C . ASN A 1 88 ? 0.985 14.162 -10.014 1.00 98.06 88 ASN A C 1
ATOM 661 O O . ASN A 1 88 ? 1.031 12.945 -9.833 1.00 98.06 88 ASN A O 1
ATOM 665 N N . GLU A 1 89 ? 1.703 14.753 -10.970 1.00 98.25 89 GLU A N 1
ATOM 666 C CA . GLU A 1 89 ? 2.512 14.011 -11.948 1.00 98.25 89 GLU A CA 1
ATOM 667 C C . GLU A 1 89 ? 3.591 13.130 -11.295 1.00 98.25 89 GLU A C 1
ATOM 669 O O . GLU A 1 89 ? 3.808 11.990 -11.709 1.00 98.25 89 GLU A O 1
ATOM 674 N N . PHE A 1 90 ? 4.228 13.626 -10.230 1.00 98.12 90 PHE A N 1
ATOM 675 C CA . PHE A 1 90 ? 5.244 12.877 -9.495 1.00 98.12 90 PHE A CA 1
ATOM 676 C C . PHE A 1 90 ? 4.667 11.598 -8.871 1.00 98.12 90 PHE A C 1
ATOM 678 O O . PHE A 1 90 ? 5.235 10.516 -9.040 1.00 98.12 90 PHE A O 1
ATOM 685 N N . ALA A 1 91 ? 3.530 11.710 -8.178 1.00 98.12 91 ALA A N 1
ATOM 686 C CA . ALA A 1 91 ? 2.840 10.577 -7.571 1.00 98.12 91 ALA A CA 1
ATOM 687 C C . ALA A 1 91 ? 2.331 9.607 -8.643 1.00 98.12 91 ALA A C 1
ATOM 689 O O . ALA A 1 91 ? 2.577 8.407 -8.539 1.00 98.12 91 ALA A O 1
ATOM 690 N N . ARG A 1 92 ? 1.718 10.130 -9.714 1.00 98.38 92 ARG A N 1
ATOM 691 C CA . ARG A 1 92 ? 1.201 9.337 -10.836 1.00 98.38 92 ARG A CA 1
ATOM 692 C C . ARG A 1 92 ? 2.274 8.438 -11.435 1.00 98.38 92 ARG A C 1
ATOM 694 O O . ARG A 1 92 ? 2.085 7.230 -11.508 1.00 98.38 92 ARG A O 1
ATOM 701 N N . LYS A 1 93 ? 3.438 9.002 -11.762 1.00 98.50 93 LYS A N 1
ATOM 702 C CA . LYS A 1 93 ? 4.553 8.237 -12.332 1.00 98.50 93 LYS A CA 1
ATOM 703 C C . LYS A 1 93 ? 5.014 7.109 -11.407 1.00 98.50 93 LYS A C 1
ATOM 705 O O . LYS A 1 93 ? 5.352 6.025 -11.870 1.00 98.50 93 LYS A O 1
ATOM 710 N N . ARG A 1 94 ? 5.047 7.347 -10.092 1.00 98.31 94 ARG A N 1
ATOM 711 C CA . ARG A 1 94 ? 5.412 6.317 -9.108 1.00 98.31 94 ARG A CA 1
ATOM 712 C C . ARG A 1 94 ? 4.357 5.218 -9.014 1.00 98.31 94 ARG A C 1
ATOM 714 O O . ARG A 1 94 ? 4.737 4.054 -8.980 1.00 98.31 94 ARG A O 1
ATOM 721 N N . MET A 1 95 ? 3.076 5.588 -9.011 1.00 98.62 95 MET A N 1
ATOM 722 C CA . MET A 1 95 ? 1.949 4.650 -9.006 1.00 98.62 95 MET A CA 1
ATOM 723 C C . MET A 1 95 ? 1.954 3.762 -10.254 1.00 98.62 95 MET A C 1
ATOM 725 O O . MET A 1 95 ? 1.817 2.551 -10.142 1.00 98.62 95 MET A O 1
ATOM 729 N N . GLU A 1 96 ? 2.197 4.340 -11.431 1.00 98.56 96 GLU A N 1
ATOM 730 C CA . GLU A 1 96 ? 2.282 3.599 -12.695 1.00 98.56 96 GLU A CA 1
ATOM 731 C C . GLU A 1 96 ? 3.430 2.581 -12.703 1.00 98.56 96 GLU A C 1
ATOM 733 O O . GLU A 1 96 ? 3.248 1.459 -13.171 1.00 98.56 96 GLU A O 1
ATOM 738 N N . ILE A 1 97 ? 4.598 2.937 -12.149 1.00 98.56 97 ILE A N 1
ATOM 739 C CA . ILE A 1 97 ? 5.738 2.012 -12.039 1.00 98.56 97 ILE A CA 1
ATOM 740 C C . ILE A 1 97 ? 5.364 0.793 -11.187 1.00 98.56 97 ILE A C 1
ATOM 742 O O . ILE A 1 97 ? 5.551 -0.334 -11.637 1.00 98.56 97 ILE A O 1
ATOM 746 N N . THR A 1 98 ? 4.800 0.996 -9.991 1.00 98.62 98 THR A N 1
ATOM 747 C CA . THR A 1 98 ? 4.447 -0.133 -9.112 1.00 98.62 98 THR A CA 1
ATOM 748 C C . THR A 1 98 ? 3.242 -0.927 -9.625 1.00 98.62 98 THR A C 1
ATOM 750 O O . THR A 1 98 ? 3.230 -2.148 -9.511 1.00 98.62 98 THR A O 1
ATOM 753 N N . ALA A 1 99 ? 2.263 -0.280 -10.268 1.00 98.69 99 ALA A N 1
ATOM 754 C CA . ALA A 1 99 ? 1.148 -0.979 -10.907 1.00 98.69 99 ALA A CA 1
ATOM 755 C C . ALA A 1 99 ? 1.635 -1.885 -12.045 1.00 98.69 99 ALA A C 1
ATOM 757 O O . ALA A 1 99 ? 1.140 -3.000 -12.198 1.00 98.69 99 ALA A O 1
ATOM 758 N N . LYS A 1 100 ? 2.630 -1.432 -12.818 1.00 98.69 100 LYS A N 1
ATOM 759 C CA . LYS A 1 100 ? 3.261 -2.251 -13.851 1.00 98.69 100 LYS A CA 1
ATOM 760 C C . LYS A 1 100 ? 3.986 -3.461 -13.259 1.00 98.69 100 LYS A C 1
ATOM 762 O O . LYS A 1 100 ? 3.787 -4.558 -13.762 1.00 98.69 100 LYS A O 1
ATOM 767 N N . GLU A 1 101 ? 4.768 -3.285 -12.193 1.00 98.75 101 GLU A N 1
ATOM 768 C CA . GLU A 1 101 ? 5.427 -4.413 -11.510 1.00 98.75 101 GLU A CA 1
ATOM 769 C C . GLU A 1 101 ? 4.405 -5.465 -11.042 1.00 98.75 101 GLU A C 1
ATOM 771 O O . GLU A 1 101 ? 4.592 -6.655 -11.282 1.00 98.75 101 GLU A O 1
ATOM 776 N N . LEU A 1 102 ? 3.274 -5.036 -10.472 1.00 98.75 102 LEU A N 1
ATOM 777 C CA . LEU A 1 102 ? 2.198 -5.939 -10.042 1.00 98.75 102 LEU A CA 1
ATOM 778 C C . LEU A 1 102 ? 1.490 -6.642 -11.210 1.00 98.75 102 LEU A C 1
ATOM 780 O O . LEU A 1 102 ? 1.105 -7.804 -11.084 1.00 98.75 102 LEU A O 1
ATOM 784 N N . LEU A 1 103 ? 1.319 -5.967 -12.351 1.00 98.62 103 LEU A N 1
ATOM 785 C CA . LEU A 1 103 ? 0.830 -6.609 -13.573 1.00 98.62 103 LEU A CA 1
ATOM 786 C C . LEU A 1 103 ? 1.818 -7.671 -14.070 1.00 98.62 103 LEU A C 1
ATOM 788 O O . LEU A 1 103 ? 1.400 -8.774 -14.411 1.00 98.62 103 LEU A O 1
ATOM 792 N N . ASP A 1 104 ? 3.114 -7.360 -14.076 1.00 98.56 104 ASP A N 1
ATOM 793 C CA . ASP A 1 104 ? 4.158 -8.292 -14.501 1.00 98.56 104 ASP A CA 1
ATOM 794 C C . ASP A 1 104 ? 4.212 -9.524 -13.569 1.00 98.56 104 ASP A C 1
ATOM 796 O O . ASP A 1 104 ? 4.396 -10.648 -14.039 1.00 98.56 104 ASP A O 1
ATOM 800 N N . GLU A 1 105 ? 4.012 -9.355 -12.256 1.00 98.69 105 GLU A N 1
ATOM 801 C CA . GLU A 1 105 ? 3.868 -10.463 -11.296 1.00 98.69 105 GLU A CA 1
ATOM 802 C C . GLU A 1 105 ? 2.591 -11.282 -11.533 1.00 98.69 105 GLU A C 1
ATOM 804 O O . GLU A 1 105 ? 2.632 -12.515 -11.520 1.00 98.69 105 GLU A O 1
ATOM 809 N N . MET A 1 106 ? 1.462 -10.618 -11.802 1.00 98.19 106 MET A N 1
ATOM 810 C CA . MET A 1 106 ? 0.201 -11.283 -12.139 1.00 98.19 106 MET A CA 1
ATOM 811 C C . MET A 1 106 ? 0.349 -12.153 -13.400 1.00 98.19 106 MET A C 1
ATOM 813 O O . MET A 1 106 ? -0.117 -13.293 -13.426 1.00 98.19 106 MET A O 1
ATOM 817 N N . GLU A 1 107 ? 1.014 -11.654 -14.443 1.00 98.38 107 GLU A N 1
ATOM 818 C CA . GLU A 1 107 ? 1.274 -12.425 -15.664 1.00 98.38 107 GLU A CA 1
ATOM 819 C C . GLU A 1 107 ? 2.215 -13.613 -15.411 1.00 98.38 107 GLU A C 1
ATOM 821 O O . GLU A 1 107 ? 2.003 -14.694 -15.964 1.00 98.38 107 GLU A O 1
ATOM 826 N N . GLN A 1 108 ? 3.204 -13.471 -14.522 1.00 98.62 108 GLN A N 1
ATOM 827 C CA . GLN A 1 108 ? 4.064 -14.590 -14.121 1.00 98.62 108 GLN A CA 1
ATOM 828 C C . GLN A 1 108 ? 3.265 -15.714 -13.452 1.00 98.62 108 GLN A C 1
ATOM 830 O O . GLN A 1 108 ? 3.432 -16.879 -13.812 1.00 98.62 108 GLN A O 1
ATOM 835 N N . VAL A 1 109 ? 2.370 -15.396 -12.510 1.00 98.38 109 VAL A N 1
ATOM 836 C CA . VAL A 1 109 ? 1.571 -16.432 -11.831 1.00 98.38 109 VAL A CA 1
ATOM 837 C C . VAL A 1 109 ? 0.509 -17.055 -12.748 1.00 98.38 109 VAL A C 1
ATOM 839 O O . VAL A 1 109 ? 0.257 -18.256 -12.632 1.00 98.38 109 VAL A O 1
ATOM 842 N N . LYS A 1 110 ? -0.033 -16.304 -13.722 1.00 98.12 110 LYS A N 1
ATOM 843 C CA . LYS A 1 110 ? -0.867 -16.853 -14.814 1.00 98.12 110 LYS A CA 1
ATOM 844 C C . LYS A 1 110 ? -0.092 -17.837 -15.680 1.00 98.12 110 LYS A C 1
ATOM 846 O O . LYS A 1 110 ? -0.579 -18.926 -15.967 1.00 98.12 110 LYS A O 1
ATOM 851 N N . ALA A 1 111 ? 1.132 -17.487 -16.079 1.00 98.19 111 ALA A N 1
ATOM 852 C CA . ALA A 1 111 ? 1.979 -18.361 -16.890 1.00 98.19 111 ALA A CA 1
ATOM 853 C C . ALA A 1 111 ? 2.330 -19.677 -16.170 1.00 98.19 111 ALA A C 1
ATOM 855 O O . ALA A 1 111 ? 2.564 -20.695 -16.820 1.00 98.19 111 ALA A O 1
ATOM 856 N N . LEU A 1 112 ? 2.326 -19.671 -14.833 1.00 98.31 112 LEU A N 1
ATOM 857 C CA . LEU A 1 112 ? 2.483 -20.859 -13.991 1.00 98.31 112 LEU A CA 1
ATOM 858 C C . LEU A 1 112 ? 1.173 -21.640 -13.764 1.00 98.31 112 LEU A C 1
ATOM 860 O O . LEU A 1 112 ? 1.207 -22.691 -13.126 1.00 98.31 112 LEU A O 1
ATOM 864 N N . GLY A 1 113 ? 0.032 -21.154 -14.266 1.00 97.81 113 GLY A N 1
ATOM 865 C CA . GLY A 1 113 ? -1.282 -21.779 -14.089 1.00 97.81 113 GLY A CA 1
ATOM 866 C C . GLY A 1 113 ? -1.812 -21.715 -12.655 1.00 97.81 113 GLY A C 1
ATOM 867 O O . GLY A 1 113 ? -2.553 -22.605 -12.240 1.00 97.81 113 GLY A O 1
ATOM 868 N N . LEU A 1 114 ? -1.394 -20.710 -11.877 1.00 97.56 114 LEU A N 1
ATOM 869 C CA . LEU A 1 114 ? -1.843 -20.519 -10.494 1.00 97.56 114 LEU A CA 1
ATOM 870 C C . LEU A 1 114 ? -3.152 -19.717 -10.399 1.00 97.56 114 LEU A C 1
ATOM 872 O O . LEU A 1 114 ? -3.816 -19.785 -9.364 1.00 97.56 114 LEU A O 1
ATOM 876 N N . ILE A 1 115 ? -3.507 -18.988 -11.466 1.00 95.19 115 ILE A N 1
ATOM 877 C CA . ILE A 1 115 ? -4.771 -18.263 -11.677 1.00 95.19 115 ILE A CA 1
ATOM 878 C C . ILE A 1 115 ? -5.199 -18.329 -13.145 1.00 95.19 115 ILE A C 1
ATOM 880 O O . ILE A 1 115 ? -4.316 -18.562 -14.002 1.00 95.19 115 ILE A O 1
#

InterPro domains:
  IPR010945 Malate dehydrogenase, type 2 [PTHR23382] (1-108)
  IPR015955 Lactate dehydrogenase/glycoside hydrolase, family 4, C-terminal [G3DSA:3.90.110.10] (1-115)
  IPR015955 Lactate dehydrogenase/glycoside hydrolase, family 4, C-terminal [SSF56327] (1-111)
  IPR022383 Lactate/malate dehydrogenase, C-terminal [PF02866] (1-111)

Organism: NCBI:txid1214928

pLDDT: mean 98.01, std 1.03, range [94.38, 98.94]

Foldseek 3Di:
DVPPDVVVCVVCVQVVCCVVPVDGPVVVVVVVVVVVQCCLQAKDDPPAWDWFFAADPCAPNQDGGFRGIATWTHDNNDIDGDHDDDQDPVNNVVSVVVSVVRVVVVVVCVVVVVD

Sequence (115 aa):
WYEKEFIPTVAQRGAAIIQARGASSAASAANAAIEHIRDWALGTPEGDWVSMAIPSDGSYGVPEGIVYSFPVTAKDGRYQIVQGLEINEFARKRMEITAKELLDEMEQVKALGLI

Radius of gyration: 16.3 Å; chains: 1; bounding box: 40×37×33 Å

Secondary structure (DSSP, 8-state):
-IIIIIHHHHHTHHHHHHHHHSS--HHHHHHHHHHHHHHHHH-PPTT--EEEEEE--SGGGPPTTSEEEEEEEEETTEEEEPP-----HHHHHHHHHHHHHHHHHHHHHHHTT--